Protein AF-A0A7S0QC98-F1 (afdb_monomer_lite)

pLDDT: mean 75.32, std 23.88, range [27.27, 98.19]

Secondary structure (DSSP, 8-state):
----------------------------PPS-----PPTTHHHHHHH-TTS-HHHIIIIITTTS------S-TTTTTTT--HHHHHHHHHTT--EETTTB--EEEETTEEEE----EE--

Foldseek 3Di:
DDDDDDDDDDDDDPDDPPDDDPDDPDDDDPQADPPPDDPPVVVCLVVDDPDDPVCCVVDPVVHHDDDDDDVDPCSCVRHDDPVNVVVCLVVQVDFEPPRDWDWDDDPNDIDTPPDGGGND

Structure (mmCIF, N/CA/C/O backbone):
data_AF-A0A7S0QC98-F1
#
_entry.id   AF-A0A7S0QC98-F1
#
loop_
_atom_site.group_PDB
_atom_site.id
_atom_site.type_symbol
_atom_site.label_atom_id
_atom_site.label_alt_id
_atom_site.label_comp_id
_atom_site.label_asym_id
_atom_site.label_entity_id
_atom_site.label_seq_id
_atom_site.pdbx_PDB_ins_code
_atom_site.Cartn_x
_atom_site.Cartn_y
_atom_site.Cartn_z
_atom_site.occupancy
_atom_site.B_iso_or_equiv
_atom_site.auth_seq_id
_atom_site.auth_comp_id
_atom_site.auth_asym_id
_atom_site.auth_atom_id
_atom_site.pdbx_PDB_model_num
ATOM 1 N N . ALA A 1 1 ? -24.331 -43.531 -49.151 1.00 37.50 1 ALA A N 1
ATOM 2 C CA . ALA A 1 1 ? -22.911 -43.931 -49.077 1.00 37.50 1 ALA A CA 1
ATOM 3 C C . ALA A 1 1 ? -22.080 -43.016 -49.968 1.00 37.50 1 ALA A C 1
ATOM 5 O O . ALA A 1 1 ? -22.491 -42.819 -51.102 1.00 37.50 1 ALA A O 1
ATOM 6 N N . LYS A 1 2 ? -20.920 -42.566 -49.455 1.00 31.06 2 LYS A N 1
ATOM 7 C CA . LYS A 1 2 ? -19.810 -41.867 -50.147 1.00 31.06 2 LYS A CA 1
ATOM 8 C C . LYS A 1 2 ? -20.113 -40.421 -50.591 1.00 31.06 2 LYS A C 1
ATOM 10 O O . LYS A 1 2 ? -21.171 -40.163 -51.131 1.00 31.06 2 LYS A O 1
ATOM 15 N N . SER A 1 3 ? -19.245 -39.426 -50.455 1.00 34.53 3 SER A N 1
ATOM 16 C CA . SER A 1 3 ? -17.986 -39.251 -49.724 1.00 34.53 3 SER A CA 1
ATOM 17 C C . SER A 1 3 ? -17.533 -37.805 -49.956 1.00 34.53 3 SER A C 1
ATOM 19 O O . SER A 1 3 ? -17.680 -37.269 -51.048 1.00 34.53 3 SER A O 1
ATOM 21 N N . ASN A 1 4 ? -16.950 -37.239 -48.910 1.00 36.97 4 ASN A N 1
ATOM 22 C CA . ASN A 1 4 ? -16.128 -36.035 -48.824 1.00 36.97 4 ASN A CA 1
ATOM 23 C C . ASN A 1 4 ? -15.224 -35.739 -50.046 1.00 36.97 4 ASN A C 1
ATOM 25 O O . ASN A 1 4 ? -14.548 -36.647 -50.528 1.00 36.97 4 ASN A O 1
ATOM 29 N N . ALA A 1 5 ? -15.068 -34.459 -50.408 1.00 36.88 5 ALA A N 1
ATOM 30 C CA . ALA A 1 5 ? -13.830 -33.921 -50.985 1.00 36.88 5 ALA A CA 1
ATOM 31 C C . ALA A 1 5 ? -13.715 -32.40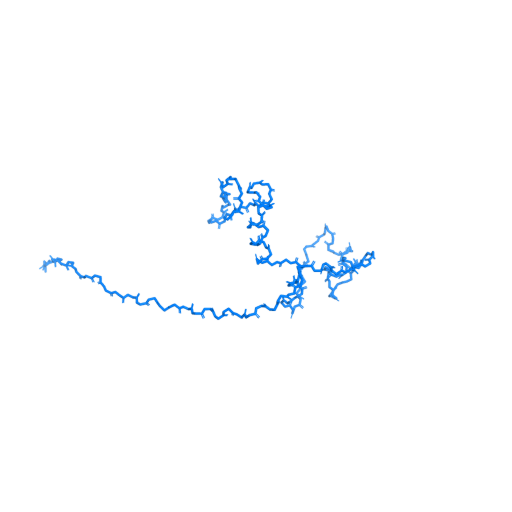6 -50.728 1.00 36.88 5 ALA A C 1
ATOM 33 O O . ALA A 1 5 ? -14.655 -31.641 -50.910 1.00 36.88 5 ALA A O 1
ATOM 34 N N . ARG A 1 6 ? -12.534 -32.018 -50.248 1.00 39.78 6 ARG A N 1
ATOM 35 C CA . ARG A 1 6 ? -12.135 -30.722 -49.686 1.00 39.78 6 ARG A CA 1
ATOM 36 C C . ARG A 1 6 ? -11.769 -29.713 -50.780 1.00 39.78 6 ARG A C 1
ATOM 38 O O . ARG A 1 6 ? -11.163 -30.111 -51.772 1.00 39.78 6 ARG A O 1
ATOM 45 N N . LYS A 1 7 ? -11.927 -28.410 -50.513 1.00 34.31 7 LYS A N 1
ATOM 46 C CA . LYS A 1 7 ? -10.959 -27.406 -50.990 1.00 34.31 7 LYS A CA 1
ATOM 47 C C . LYS A 1 7 ? -10.937 -26.159 -50.104 1.00 34.31 7 LYS A C 1
ATOM 49 O O . LYS A 1 7 ? -11.978 -25.606 -49.773 1.00 34.31 7 LYS A O 1
ATOM 54 N N . ALA A 1 8 ? -9.725 -25.795 -49.697 1.00 38.84 8 ALA A N 1
ATOM 55 C CA . ALA A 1 8 ? -9.370 -24.631 -48.901 1.00 38.84 8 ALA A CA 1
ATOM 56 C C . ALA A 1 8 ? -9.297 -23.360 -49.761 1.00 38.84 8 ALA A C 1
ATOM 58 O O . ALA A 1 8 ? -8.894 -23.447 -50.920 1.00 38.84 8 ALA A O 1
ATOM 59 N N . ALA A 1 9 ? -9.662 -22.227 -49.159 1.00 33.03 9 ALA A N 1
ATOM 60 C CA . ALA A 1 9 ? -9.430 -20.821 -49.528 1.00 33.03 9 ALA A CA 1
ATOM 61 C C . ALA A 1 9 ? -10.460 -20.025 -48.695 1.00 33.03 9 ALA A C 1
ATOM 63 O O . ALA A 1 9 ? -11.575 -20.496 -48.519 1.00 33.03 9 ALA A O 1
ATOM 64 N N . ASP A 1 10 ? -10.240 -18.865 -48.108 1.00 32.03 10 ASP A N 1
ATOM 65 C CA . ASP A 1 10 ? -9.156 -17.902 -48.109 1.00 32.03 10 ASP A CA 1
ATOM 66 C C . ASP A 1 10 ? -9.468 -16.945 -46.941 1.00 32.03 10 ASP A C 1
ATOM 68 O O . ASP A 1 10 ? -10.619 -16.806 -46.512 1.00 32.03 10 ASP A O 1
ATOM 72 N N . ALA A 1 11 ? -8.432 -16.342 -46.379 1.00 38.94 11 ALA A N 1
ATOM 73 C CA . ALA A 1 11 ? -8.539 -15.415 -45.272 1.00 38.94 11 ALA A CA 1
ATOM 74 C C . ALA A 1 11 ? -9.186 -14.098 -45.725 1.00 38.94 11 ALA A C 1
ATOM 76 O O . ALA A 1 11 ? -8.699 -13.471 -46.655 1.00 38.94 11 ALA A O 1
ATOM 77 N N . SER A 1 12 ? -10.199 -13.591 -45.013 1.00 37.94 12 SER A N 1
ATOM 78 C CA . SER A 1 12 ? -10.495 -12.157 -45.090 1.00 37.94 12 SER A CA 1
ATOM 79 C C . SER A 1 12 ? -11.206 -11.618 -43.849 1.00 37.94 12 SER A C 1
ATOM 81 O O . SER A 1 12 ? -12.352 -11.940 -43.551 1.00 37.94 12 SER A O 1
ATOM 83 N N . SER A 1 13 ? -10.453 -10.778 -43.140 1.00 38.03 13 SER A N 1
ATOM 84 C CA . SER A 1 13 ? -10.890 -9.580 -42.424 1.00 38.03 13 SER A CA 1
ATOM 85 C C . SER A 1 13 ? -11.976 -9.714 -41.343 1.00 38.03 13 SER A C 1
ATOM 87 O O . SER A 1 13 ? -13.153 -9.435 -41.554 1.00 38.03 13 SER A O 1
ATOM 89 N N . ARG A 1 14 ? -11.550 -10.007 -40.105 1.00 40.97 14 ARG A N 1
ATOM 90 C CA . ARG A 1 14 ? -12.236 -9.478 -38.913 1.00 40.97 14 ARG A CA 1
ATOM 91 C C . ARG A 1 14 ? -11.569 -8.169 -38.510 1.00 40.97 14 ARG A C 1
ATOM 93 O O . ARG A 1 14 ? -10.490 -8.147 -37.921 1.00 40.97 14 ARG A O 1
ATOM 100 N N . GLU A 1 15 ? -12.243 -7.092 -38.875 1.00 34.62 15 GLU A N 1
ATOM 101 C CA . GLU A 1 15 ? -11.927 -5.709 -38.558 1.00 34.62 15 GLU A CA 1
ATOM 102 C C . GLU A 1 15 ? -11.764 -5.517 -37.039 1.00 34.62 15 GLU A C 1
ATOM 104 O O . GLU A 1 15 ? -12.688 -5.714 -36.246 1.00 34.62 15 GLU A O 1
ATOM 109 N N . LYS A 1 16 ? -10.547 -5.163 -36.616 1.00 36.09 16 LYS A N 1
ATOM 110 C CA . LYS A 1 16 ? -10.236 -4.793 -35.233 1.00 36.09 16 LYS A CA 1
ATOM 111 C C . LYS A 1 16 ? -10.842 -3.416 -34.958 1.00 36.09 16 LYS A C 1
ATOM 113 O O . LYS A 1 16 ? -10.251 -2.402 -35.327 1.00 36.09 16 LYS A O 1
ATOM 118 N N . LYS A 1 17 ? -11.984 -3.358 -34.267 1.00 35.12 17 LYS A N 1
ATOM 119 C CA . LYS A 1 17 ? -12.458 -2.110 -33.648 1.00 35.12 17 LYS A CA 1
ATOM 120 C C . LYS A 1 17 ? -11.447 -1.677 -32.585 1.00 35.12 17 LYS A C 1
ATOM 122 O O . LYS A 1 17 ? -11.382 -2.240 -31.496 1.00 35.12 17 LYS A O 1
ATOM 127 N N . LYS A 1 18 ? -10.628 -0.686 -32.934 1.00 32.66 18 LYS A N 1
ATOM 128 C CA . LYS A 1 18 ? -9.702 -0.010 -32.027 1.00 32.66 18 LYS A CA 1
ATOM 129 C C . LYS A 1 18 ? -10.536 0.783 -31.020 1.00 32.66 18 LYS A C 1
ATOM 131 O O . LYS A 1 18 ? -11.077 1.831 -31.363 1.00 32.66 18 LYS A O 1
ATOM 136 N N . ALA A 1 19 ? -10.673 0.260 -29.803 1.00 38.44 19 ALA A N 1
ATOM 137 C CA . ALA A 1 19 ? -11.186 1.029 -28.678 1.00 38.44 19 ALA A CA 1
ATOM 138 C C . ALA A 1 19 ? -10.240 2.215 -28.463 1.00 38.44 19 ALA A C 1
ATOM 140 O O . ALA A 1 19 ? -9.056 2.048 -28.164 1.00 38.44 19 ALA A O 1
ATOM 141 N N . LYS A 1 20 ? -10.745 3.416 -28.729 1.00 27.62 20 LYS A N 1
ATOM 142 C CA . LYS A 1 20 ? -10.040 4.663 -28.481 1.00 27.62 20 LYS A CA 1
ATOM 143 C C . LYS A 1 20 ? -10.257 4.967 -27.001 1.00 27.62 20 LYS A C 1
ATOM 145 O O . LYS A 1 20 ? -11.339 5.388 -26.619 1.00 27.62 20 LYS A O 1
ATOM 150 N N . CYS A 1 21 ? -9.271 4.656 -26.166 1.00 27.27 21 CYS A N 1
ATOM 151 C CA . CYS A 1 21 ? -9.250 5.167 -24.802 1.00 27.27 21 CYS A CA 1
ATOM 152 C C . CYS A 1 21 ? -8.889 6.647 -24.898 1.00 27.27 21 CYS A C 1
ATOM 154 O O . CYS A 1 21 ? -7.760 6.991 -25.256 1.00 27.27 21 CYS A O 1
ATOM 156 N N . ASP A 1 22 ? -9.865 7.514 -24.657 1.00 33.56 22 ASP A N 1
ATOM 157 C CA . ASP A 1 22 ? -9.628 8.940 -24.513 1.00 33.56 22 ASP A CA 1
ATOM 158 C C . ASP A 1 22 ? -8.739 9.157 -23.283 1.00 33.56 22 ASP A C 1
ATOM 160 O O . ASP A 1 22 ? -9.150 8.960 -22.140 1.00 33.56 22 ASP A O 1
ATOM 164 N N . VAL A 1 23 ? -7.476 9.506 -23.530 1.00 39.12 23 VAL A N 1
ATOM 165 C CA . VAL A 1 23 ? -6.525 9.888 -22.485 1.00 39.12 23 VAL A CA 1
ATOM 166 C C . VAL A 1 23 ? -6.971 11.245 -21.955 1.00 39.12 23 VAL A C 1
ATOM 168 O O . VAL A 1 23 ? -6.728 12.285 -22.573 1.00 39.12 23 VAL A O 1
ATOM 171 N N . ALA A 1 24 ? -7.669 11.231 -20.821 1.00 44.41 24 ALA A N 1
ATOM 172 C CA . ALA A 1 24 ? -7.960 12.435 -20.066 1.00 44.41 24 ALA A CA 1
ATOM 173 C C . ALA A 1 24 ? -6.635 13.131 -19.716 1.00 44.41 24 ALA A C 1
ATOM 175 O O . ALA A 1 24 ? -5.702 12.508 -19.213 1.00 44.41 24 ALA A O 1
ATOM 176 N N . LYS A 1 25 ? -6.545 14.433 -20.010 1.00 39.19 25 LYS A N 1
ATOM 177 C CA . LYS A 1 25 ? -5.409 15.277 -19.621 1.00 39.19 25 LYS A CA 1
ATOM 178 C C . LYS A 1 25 ? -5.318 15.318 -18.097 1.00 39.19 25 LYS A C 1
ATOM 180 O O . LYS A 1 25 ? -6.042 16.067 -17.443 1.00 39.19 25 LYS A O 1
ATOM 185 N N . GLU A 1 26 ? -4.408 14.524 -17.554 1.00 42.34 26 GLU A N 1
ATOM 186 C CA . GLU A 1 26 ? -4.041 14.538 -16.147 1.00 42.34 26 GLU A CA 1
ATOM 187 C C . GLU A 1 26 ? -3.331 15.869 -15.842 1.00 42.34 26 GLU A C 1
ATOM 189 O O . GLU A 1 26 ? -2.291 16.202 -16.417 1.00 42.34 26 GLU A O 1
ATOM 194 N N . LYS A 1 27 ? -3.942 16.700 -14.992 1.00 41.50 27 LYS A N 1
ATOM 195 C CA . LYS A 1 27 ? -3.290 17.910 -14.481 1.00 41.50 27 LYS A CA 1
ATOM 196 C C . LYS A 1 27 ? -2.122 17.464 -13.599 1.00 41.50 27 LYS A C 1
ATOM 198 O O . LYS A 1 27 ? -2.354 16.724 -12.650 1.00 41.50 27 LYS A O 1
ATOM 203 N N . LYS A 1 28 ? -0.898 17.931 -13.885 1.00 38.12 28 LYS A N 1
ATOM 204 C CA . LYS A 1 28 ? 0.286 17.697 -13.038 1.00 38.12 28 LYS A CA 1
ATOM 205 C C . LYS A 1 28 ? 0.004 18.168 -11.607 1.00 38.12 28 LYS A C 1
ATOM 207 O O . LYS A 1 28 ? 0.055 19.366 -11.336 1.00 38.12 28 LYS A O 1
ATOM 212 N N . LYS A 1 29 ? -0.299 17.230 -10.712 1.00 43.94 29 LYS A N 1
ATOM 213 C CA . LYS A 1 29 ? -0.136 17.405 -9.269 1.00 43.94 29 LYS A CA 1
ATOM 214 C C . LYS A 1 29 ? 1.281 16.958 -8.888 1.00 43.94 29 LYS A C 1
AT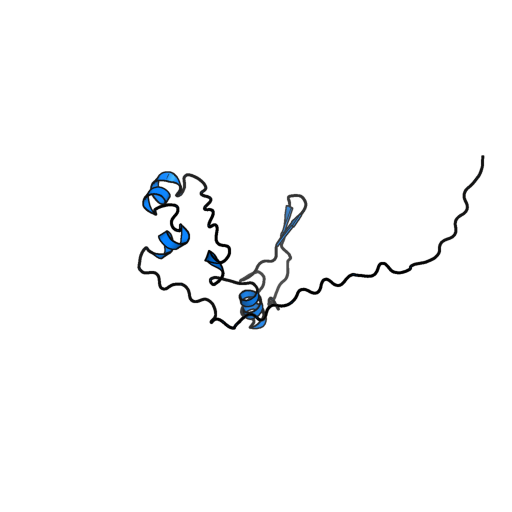OM 216 O O . LYS A 1 29 ? 1.824 16.096 -9.580 1.00 43.94 29 LYS A O 1
ATOM 221 N N . PRO A 1 30 ? 1.893 17.574 -7.865 1.00 44.78 30 PRO A N 1
ATOM 222 C CA . PRO A 1 30 ? 3.201 17.154 -7.376 1.00 44.78 30 PRO A CA 1
ATOM 223 C C . PRO A 1 30 ? 3.180 15.672 -6.979 1.00 44.78 30 PRO A C 1
ATOM 225 O O . PRO A 1 30 ? 2.149 15.152 -6.546 1.00 44.78 30 PRO A O 1
ATOM 228 N N . ASP A 1 31 ? 4.316 15.002 -7.181 1.00 52.09 31 ASP A N 1
ATOM 229 C CA . ASP A 1 31 ? 4.507 13.596 -6.833 1.00 52.09 31 ASP A CA 1
ATOM 230 C C . ASP A 1 31 ? 4.262 13.401 -5.325 1.00 52.09 31 ASP A C 1
ATOM 232 O O . ASP A 1 31 ? 4.885 14.075 -4.510 1.00 52.09 31 ASP A O 1
ATOM 236 N N . SER A 1 32 ? 3.319 12.515 -4.990 1.00 56.59 32 SER A N 1
ATOM 237 C CA . SER A 1 32 ? 2.982 11.995 -3.654 1.00 56.59 32 SER A CA 1
ATOM 238 C C . SER A 1 32 ? 3.337 12.890 -2.452 1.00 56.59 32 SER A C 1
ATOM 240 O O . SER A 1 32 ? 4.360 12.699 -1.789 1.00 56.59 32 SER A O 1
ATOM 242 N N . GLU A 1 33 ? 2.452 13.815 -2.090 1.00 64.94 33 GLU A N 1
ATOM 243 C CA . GLU A 1 33 ? 2.491 14.404 -0.751 1.00 64.94 33 GLU A CA 1
ATOM 244 C C . GLU A 1 33 ? 1.907 13.385 0.234 1.00 64.94 33 GLU A C 1
ATOM 246 O O . GLU A 1 33 ? 0.691 13.201 0.321 1.00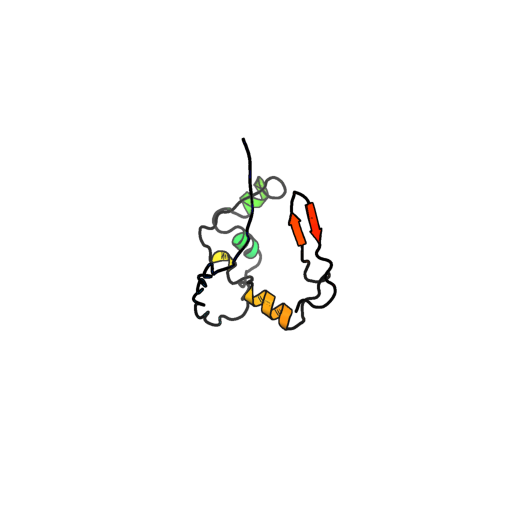 64.94 33 GLU A O 1
ATOM 251 N N . VAL A 1 34 ? 2.780 12.677 0.958 1.00 62.78 34 VAL A N 1
ATOM 252 C CA . VAL A 1 34 ? 2.363 11.943 2.159 1.00 62.78 34 VAL A CA 1
ATOM 253 C C . VAL A 1 34 ? 1.709 12.970 3.085 1.00 62.78 34 VAL A C 1
ATOM 255 O O . VAL A 1 34 ? 2.333 14.002 3.352 1.00 62.78 34 VAL A O 1
ATOM 258 N N . PRO A 1 35 ? 0.471 12.747 3.562 1.00 68.12 35 PRO A N 1
ATOM 259 C CA . PRO A 1 35 ? -0.161 13.711 4.444 1.00 68.12 35 PRO A CA 1
ATOM 260 C C . PRO A 1 35 ? 0.724 13.919 5.683 1.00 68.12 35 PRO A C 1
ATOM 262 O O . PRO A 1 35 ? 1.248 12.935 6.216 1.00 68.12 35 PRO A O 1
ATOM 265 N N . PRO A 1 36 ? 0.925 15.164 6.147 1.00 73.94 36 PRO A N 1
ATOM 266 C CA . PRO A 1 36 ? 1.746 15.437 7.318 1.00 73.94 36 PRO A CA 1
ATOM 267 C C . PRO A 1 36 ? 0.984 15.006 8.575 1.00 73.94 36 PRO A C 1
ATOM 269 O O . PRO A 1 36 ? 0.324 15.811 9.230 1.00 73.94 36 PRO A O 1
ATOM 272 N N . PHE A 1 37 ? 1.027 13.712 8.876 1.00 84.25 37 PHE A N 1
ATOM 273 C CA . PHE A 1 37 ? 0.425 13.153 10.077 1.00 84.25 37 PHE A CA 1
ATOM 274 C C . PHE A 1 37 ? 1.204 13.608 11.306 1.00 84.25 37 PHE A C 1
ATOM 276 O O . PHE A 1 37 ? 2.437 13.571 11.316 1.00 84.25 37 PHE A O 1
ATOM 283 N N . LYS A 1 38 ? 0.490 13.980 12.367 1.00 84.81 38 LYS A N 1
ATOM 284 C CA . LYS A 1 38 ? 1.082 14.024 13.707 1.00 84.81 38 LYS A CA 1
ATOM 285 C C . LYS A 1 38 ? 1.214 12.604 14.258 1.00 84.81 38 LYS A C 1
ATOM 287 O O . LYS A 1 38 ? 0.638 11.650 13.723 1.00 84.81 38 LYS A O 1
ATOM 292 N N . ASP A 1 39 ? 1.947 12.469 15.357 1.00 81.19 39 ASP A N 1
ATOM 293 C CA . ASP A 1 39 ? 2.136 11.189 16.037 1.00 81.19 39 ASP A CA 1
ATOM 294 C C . ASP A 1 39 ? 0.788 10.509 16.329 1.00 81.19 39 ASP A C 1
ATOM 296 O O . ASP A 1 39 ? -0.119 11.094 16.919 1.00 81.19 39 ASP A O 1
ATOM 300 N N . GLY A 1 40 ? 0.649 9.261 15.875 1.00 78.06 40 GLY A N 1
ATOM 301 C CA . GLY A 1 40 ? -0.563 8.456 16.051 1.00 78.06 40 GLY A CA 1
ATOM 302 C C . GLY A 1 40 ? -1.697 8.725 15.053 1.00 78.06 40 GLY A C 1
ATOM 303 O O . GLY A 1 40 ? -2.610 7.905 14.961 1.00 78.06 40 GLY A O 1
ATOM 304 N N . GLU A 1 41 ? -1.652 9.793 14.250 1.00 88.69 41 GLU A N 1
ATOM 305 C CA . GLU A 1 41 ? -2.718 10.097 13.278 1.00 88.69 41 GLU A CA 1
ATOM 306 C C . GLU A 1 41 ? -2.661 9.192 12.040 1.00 88.69 41 GLU A C 1
ATOM 308 O O . GLU A 1 41 ? -3.701 8.835 11.488 1.00 88.69 41 GLU A O 1
ATOM 313 N N . GLY A 1 42 ? -1.462 8.758 11.635 1.00 91.75 42 GLY A N 1
ATOM 314 C CA . GLY A 1 42 ? -1.276 7.920 10.446 1.00 91.75 42 GLY A CA 1
ATOM 315 C C . GLY A 1 42 ? -2.015 6.582 10.529 1.00 91.75 42 GLY A C 1
ATOM 316 O O . GLY A 1 42 ? -2.611 6.146 9.545 1.00 91.75 42 GLY A O 1
ATOM 317 N N . LEU A 1 43 ? -2.056 5.952 11.710 1.00 93.50 43 LEU A N 1
ATOM 318 C CA . LEU A 1 43 ? -2.815 4.713 11.893 1.00 93.50 43 LEU A CA 1
ATOM 319 C C . LEU A 1 43 ? -4.321 4.967 11.800 1.00 93.50 43 LEU A C 1
ATOM 321 O O . LEU A 1 43 ? -5.009 4.244 11.083 1.00 93.50 43 LEU A O 1
ATOM 325 N N . GLN A 1 44 ? -4.838 6.004 12.471 1.00 94.50 44 GLN A N 1
ATOM 326 C CA . GLN A 1 44 ? -6.259 6.347 12.354 1.00 94.50 44 GLN A CA 1
ATOM 327 C C . GLN A 1 44 ? -6.632 6.680 10.909 1.00 94.50 44 GLN A C 1
ATOM 329 O O . GLN A 1 44 ? -7.713 6.310 10.467 1.00 94.50 44 GLN A O 1
ATOM 334 N N . TRP A 1 45 ? -5.740 7.326 10.158 1.00 93.00 45 TRP A N 1
ATOM 335 C CA . TRP A 1 45 ? -5.935 7.572 8.735 1.00 93.00 45 TRP A CA 1
ATOM 336 C C . TRP A 1 45 ? -5.982 6.260 7.939 1.00 93.00 45 TRP A C 1
ATOM 338 O O . TRP A 1 45 ? -6.930 6.036 7.201 1.00 93.00 45 TRP A O 1
ATOM 348 N N . ILE A 1 46 ? -5.056 5.319 8.152 1.00 93.06 46 ILE A N 1
ATOM 349 C CA . ILE A 1 46 ? -5.105 4.003 7.483 1.00 93.06 46 ILE A CA 1
ATOM 350 C C . ILE A 1 46 ? -6.395 3.247 7.813 1.00 93.06 46 ILE A C 1
ATOM 352 O O . ILE A 1 46 ? -6.944 2.594 6.928 1.00 93.06 46 ILE A O 1
ATOM 356 N N . LEU A 1 47 ? -6.879 3.328 9.054 1.00 94.31 47 LEU A N 1
ATOM 357 C CA . LEU A 1 47 ? -8.132 2.715 9.503 1.00 94.31 47 LEU A CA 1
ATOM 358 C C . LEU A 1 47 ? -9.369 3.470 8.983 1.00 94.31 47 LEU A C 1
ATOM 360 O O . LEU A 1 47 ? -10.404 2.861 8.703 1.00 94.31 47 LEU A O 1
ATOM 364 N N . GLY A 1 48 ? -9.247 4.771 8.733 1.00 91.56 48 GLY A N 1
ATOM 365 C CA . GLY A 1 48 ? -10.326 5.692 8.386 1.00 91.56 48 GLY A CA 1
ATOM 366 C C . GLY A 1 48 ? -11.365 5.833 9.499 1.00 91.56 48 GLY A C 1
ATOM 367 O O . GLY A 1 48 ? -11.125 5.475 10.647 1.00 91.56 48 GLY A O 1
ATOM 368 N N . ASN A 1 49 ? -12.542 6.362 9.167 1.00 89.38 49 ASN A N 1
ATOM 369 C CA . ASN A 1 49 ? -13.527 6.766 10.182 1.00 89.38 49 ASN A CA 1
ATOM 370 C C . ASN A 1 49 ? -14.434 5.622 10.667 1.00 89.38 49 ASN A C 1
ATOM 372 O O . ASN A 1 49 ? -15.248 5.825 11.562 1.00 89.38 49 ASN A O 1
ATOM 376 N N . SER A 1 50 ? -14.336 4.437 10.060 1.00 90.88 50 SER A N 1
ATOM 377 C CA . SER A 1 50 ? -15.231 3.306 10.338 1.00 90.88 50 SER A CA 1
ATOM 378 C C . SER A 1 50 ? -14.859 2.518 11.594 1.00 90.88 50 SER A C 1
ATOM 380 O O . SER A 1 50 ? -15.681 1.751 12.083 1.00 90.88 50 SER A O 1
ATOM 382 N N . ILE A 1 51 ? -13.631 2.669 12.094 1.00 95.06 51 ILE A N 1
ATOM 383 C CA . ILE A 1 51 ? -13.128 1.949 13.264 1.00 95.06 51 ILE A CA 1
ATOM 384 C C . ILE A 1 51 ? -12.148 2.833 14.033 1.00 95.06 51 ILE A C 1
ATOM 386 O O . ILE A 1 51 ? -11.347 3.560 13.438 1.00 95.06 51 ILE A O 1
ATOM 390 N N . THR A 1 52 ? -12.201 2.784 15.360 1.00 95.62 52 THR A N 1
ATOM 391 C CA . THR A 1 52 ? -11.219 3.480 16.194 1.00 95.62 52 THR A CA 1
ATOM 392 C C . THR A 1 52 ? -9.947 2.643 16.332 1.00 95.62 52 THR A C 1
ATOM 394 O O . THR A 1 52 ? -9.985 1.414 16.246 1.00 95.62 52 THR A O 1
ATOM 397 N N . GLN A 1 53 ? -8.806 3.282 16.605 1.00 95.88 53 GLN A N 1
ATOM 398 C CA . GLN A 1 53 ? -7.580 2.541 16.945 1.00 95.88 53 GLN A CA 1
ATOM 399 C C . GLN A 1 53 ? -7.791 1.570 18.116 1.00 95.88 53 GLN A C 1
ATOM 401 O O . GLN A 1 53 ? -7.256 0.465 18.104 1.00 95.88 53 GLN A O 1
ATOM 406 N N . LYS A 1 54 ? -8.597 1.961 19.111 1.00 96.94 54 LYS A N 1
ATOM 407 C CA . LYS A 1 54 ? -8.895 1.127 20.278 1.00 96.94 54 LYS A CA 1
ATOM 408 C C . LYS A 1 54 ? -9.584 -0.174 19.867 1.00 96.94 54 LYS A C 1
ATOM 410 O O . LYS A 1 54 ? -9.101 -1.242 20.229 1.00 96.94 54 LYS A O 1
ATOM 415 N N . ASP A 1 55 ? -10.664 -0.079 19.098 1.00 97.12 55 ASP A N 1
ATOM 416 C CA . ASP A 1 55 ? -11.437 -1.254 18.675 1.00 97.12 55 ASP A CA 1
ATOM 417 C C . ASP A 1 55 ? -10.599 -2.145 17.748 1.00 97.12 55 ASP A C 1
ATOM 419 O O . ASP A 1 55 ? -10.609 -3.368 17.864 1.00 97.12 55 ASP A O 1
ATOM 423 N N . PHE A 1 56 ? -9.770 -1.536 16.890 1.00 97.50 56 PHE A N 1
ATOM 424 C CA . PHE A 1 56 ? -8.814 -2.267 16.062 1.00 97.50 56 PHE A CA 1
ATOM 425 C C . PHE A 1 56 ? -7.849 -3.120 16.897 1.00 97.50 56 PHE A C 1
ATOM 427 O O . PHE A 1 56 ? -7.729 -4.320 16.650 1.00 97.50 56 PHE A O 1
ATOM 434 N N . PHE A 1 57 ? -7.180 -2.535 17.896 1.00 97.69 57 PHE A N 1
ATOM 435 C CA . PHE A 1 57 ? -6.239 -3.278 18.743 1.00 97.69 57 PHE A CA 1
ATOM 436 C C . PHE A 1 57 ? -6.927 -4.295 19.656 1.00 97.69 57 PHE A C 1
ATOM 438 O O . PHE A 1 57 ? -6.342 -5.327 19.990 1.00 97.69 57 PHE A O 1
ATOM 445 N N . GLN A 1 58 ? -8.163 -4.021 20.066 1.00 98.12 58 GLN A N 1
ATOM 446 C CA . GLN A 1 58 ? -8.907 -4.911 20.940 1.00 98.12 58 GLN A CA 1
ATOM 447 C C . GLN A 1 58 ? -9.426 -6.143 20.194 1.00 98.12 58 GLN A C 1
ATOM 449 O O . GLN A 1 58 ? -9.281 -7.253 20.707 1.00 98.12 58 GLN A O 1
ATOM 454 N N . ASP A 1 59 ? -9.978 -5.972 18.995 1.00 97.75 59 ASP A N 1
ATOM 455 C CA . ASP A 1 59 ? -10.804 -7.010 18.371 1.00 97.75 59 ASP A CA 1
ATOM 456 C C . ASP A 1 59 ? -10.183 -7.598 17.091 1.00 97.75 59 ASP A C 1
ATOM 458 O O . ASP A 1 59 ? -10.495 -8.733 16.729 1.00 97.75 59 ASP A O 1
ATOM 462 N N . HIS A 1 60 ? -9.261 -6.884 16.431 1.00 97.88 60 HIS A N 1
ATOM 463 C CA . HIS A 1 60 ? -8.728 -7.284 15.120 1.00 97.88 60 HIS A CA 1
ATOM 464 C C . HIS A 1 60 ? -7.223 -7.537 15.100 1.00 97.88 60 HIS A C 1
ATOM 466 O O . HIS A 1 60 ? -6.788 -8.522 14.499 1.00 97.88 60 HIS A O 1
ATOM 472 N N . TRP A 1 61 ? -6.426 -6.686 15.752 1.00 97.88 61 TRP A N 1
ATOM 473 C CA . TRP A 1 61 ? -4.970 -6.820 15.764 1.00 97.88 61 TRP A CA 1
ATOM 474 C C . TRP A 1 61 ? -4.560 -8.214 16.244 1.00 97.88 61 TRP A C 1
ATOM 476 O O . TRP A 1 61 ? -4.888 -8.611 17.359 1.00 97.88 61 TRP A O 1
ATOM 486 N N . GLU A 1 62 ? -3.886 -8.962 15.366 1.00 98.12 62 GLU A N 1
ATOM 487 C CA . GLU A 1 62 ? -3.430 -10.345 15.593 1.00 98.12 62 GLU A CA 1
ATOM 488 C C . GLU A 1 62 ? -4.531 -11.350 15.993 1.00 98.12 62 GLU A C 1
ATOM 490 O O . GLU A 1 62 ? -4.235 -12.445 16.466 1.00 98.12 62 GLU A O 1
ATOM 495 N N . LYS A 1 63 ? -5.808 -11.013 15.774 1.00 98.19 63 LYS A N 1
ATOM 496 C CA . LYS A 1 63 ? -6.961 -11.843 16.165 1.00 98.19 63 LYS A CA 1
ATOM 497 C C . LYS A 1 63 ? -7.839 -12.220 14.988 1.00 98.19 63 LYS A C 1
ATOM 499 O O . LYS A 1 63 ? -8.221 -13.380 14.854 1.00 98.19 63 LYS A O 1
ATOM 504 N N . ALA A 1 64 ? -8.166 -11.247 14.142 1.00 96.94 64 ALA A N 1
ATOM 505 C CA . ALA A 1 64 ? -9.108 -11.446 13.053 1.00 96.94 64 ALA A CA 1
ATOM 506 C C . ALA A 1 64 ? -8.814 -10.511 11.870 1.00 96.94 64 ALA A C 1
ATOM 508 O O . ALA A 1 64 ? -8.465 -9.347 12.078 1.00 96.94 64 ALA A O 1
ATOM 509 N N . PRO A 1 65 ? -9.013 -10.972 10.620 1.00 97.38 65 PRO A N 1
ATOM 510 C CA . PRO A 1 65 ? -9.002 -10.092 9.457 1.00 97.38 65 PRO A CA 1
ATOM 511 C C . PRO A 1 65 ? -10.020 -8.950 9.600 1.00 97.38 65 PRO A C 1
ATOM 513 O O . PRO A 1 65 ? -11.111 -9.142 10.138 1.00 97.38 65 PRO A O 1
ATOM 516 N N . LEU A 1 66 ? -9.682 -7.777 9.063 1.00 96.19 66 LEU A N 1
ATOM 517 C CA . LEU A 1 66 ? -10.559 -6.608 9.014 1.00 96.19 66 LEU A CA 1
ATOM 518 C C . LEU A 1 66 ? -10.616 -6.067 7.584 1.00 96.19 66 LEU A C 1
ATOM 520 O O . LEU A 1 66 ? -9.597 -5.677 7.018 1.00 96.19 66 LEU A O 1
ATOM 524 N N . HIS A 1 67 ? -11.816 -6.026 7.011 1.00 95.88 67 HIS A N 1
ATOM 525 C CA . HIS A 1 67 ? -12.075 -5.375 5.730 1.00 95.88 67 HIS A CA 1
ATOM 526 C C . HIS A 1 67 ? -12.778 -4.037 5.971 1.00 95.88 67 HIS A C 1
ATOM 528 O O . HIS A 1 67 ? -13.808 -3.996 6.641 1.00 95.88 67 HIS A O 1
ATOM 534 N N . ILE A 1 68 ? -12.237 -2.952 5.409 1.00 94.75 68 ILE A N 1
ATOM 535 C CA . ILE A 1 68 ? -12.797 -1.604 5.546 1.00 94.75 68 ILE A CA 1
ATOM 536 C C . ILE A 1 68 ? -13.191 -1.079 4.167 1.00 94.75 68 ILE A C 1
ATOM 538 O O . ILE A 1 68 ? -12.337 -0.734 3.352 1.00 94.75 68 ILE A O 1
ATOM 542 N N . SER A 1 69 ? -14.497 -1.006 3.910 1.00 93.56 69 SER A N 1
ATOM 543 C CA . SER A 1 69 ? -15.031 -0.411 2.682 1.00 93.56 69 SER A CA 1
ATOM 544 C C . SER A 1 69 ? -14.989 1.115 2.776 1.00 93.56 69 SER A C 1
ATOM 546 O O . SER A 1 69 ? -15.551 1.692 3.705 1.00 93.56 69 SER A O 1
ATOM 548 N N . ARG A 1 70 ? -14.312 1.775 1.828 1.00 92.06 70 ARG A N 1
ATOM 549 C CA . ARG A 1 70 ? -14.107 3.236 1.842 1.00 92.06 70 ARG A CA 1
ATOM 550 C C . ARG A 1 70 ? -15.250 4.026 1.210 1.00 92.06 70 ARG A C 1
ATOM 552 O O . ARG A 1 70 ? -15.487 5.154 1.618 1.00 92.06 70 ARG A O 1
ATOM 559 N N . GLY A 1 71 ? -15.920 3.464 0.202 1.00 91.31 71 GLY A N 1
ATOM 560 C CA . GLY A 1 71 ? -16.907 4.192 -0.610 1.00 91.31 71 GLY A CA 1
ATOM 561 C C . GLY A 1 71 ? -16.330 5.355 -1.436 1.00 91.31 71 GLY A C 1
ATOM 562 O O . GLY A 1 71 ? -17.091 6.063 -2.084 1.00 91.31 71 GLY A O 1
ATOM 563 N N . ASP A 1 72 ? -15.007 5.539 -1.422 1.00 91.06 72 ASP A N 1
ATOM 564 C CA . ASP A 1 72 ? -14.267 6.580 -2.133 1.00 91.06 72 ASP A CA 1
ATOM 565 C C . ASP A 1 72 ? -13.071 5.946 -2.858 1.00 91.06 72 ASP A C 1
ATOM 567 O O . ASP A 1 72 ? -12.123 5.468 -2.228 1.00 91.06 72 ASP A O 1
ATOM 571 N N . GLU A 1 73 ? -13.125 5.932 -4.191 1.00 91.25 73 GLU A N 1
ATOM 572 C CA . GLU A 1 73 ? -12.060 5.409 -5.058 1.00 91.25 73 GLU A CA 1
ATOM 573 C C . GLU A 1 73 ? -10.778 6.257 -4.983 1.00 91.25 73 GLU A C 1
ATOM 575 O O . GLU A 1 73 ? -9.681 5.759 -5.237 1.00 91.25 73 GLU A O 1
ATOM 580 N N . GLY A 1 74 ? -10.897 7.535 -4.609 1.00 91.00 74 GLY A N 1
ATOM 581 C CA . GLY A 1 74 ? -9.794 8.487 -4.536 1.00 91.00 74 GLY A CA 1
ATOM 582 C C . GLY A 1 74 ? -8.986 8.429 -3.241 1.00 91.00 74 GLY A C 1
ATOM 583 O O . GLY A 1 74 ? -7.935 9.069 -3.172 1.00 91.00 74 GLY A O 1
ATOM 584 N N . TYR A 1 75 ? -9.422 7.654 -2.241 1.00 91.75 75 TYR A N 1
ATOM 585 C CA . TYR A 1 75 ? -8.870 7.692 -0.881 1.00 91.75 75 TYR A CA 1
ATOM 586 C C . TYR A 1 75 ? -7.340 7.515 -0.826 1.00 91.75 75 TYR A C 1
ATOM 588 O O . TYR A 1 75 ? -6.646 8.235 -0.108 1.00 91.75 75 TYR A O 1
ATOM 596 N N . TYR A 1 76 ? -6.796 6.598 -1.634 1.00 91.69 76 TYR A N 1
ATOM 597 C CA . TYR A 1 76 ? -5.352 6.338 -1.739 1.00 91.69 76 TYR A CA 1
ATOM 598 C C . TYR A 1 76 ? -4.714 6.898 -3.021 1.00 91.69 76 TYR A C 1
ATOM 600 O O . TYR A 1 76 ? -3.527 6.675 -3.259 1.00 91.69 76 TYR A O 1
ATOM 608 N N . GLY A 1 77 ? -5.467 7.626 -3.852 1.00 88.25 77 GLY A N 1
ATOM 609 C CA . GLY A 1 77 ? -5.064 7.985 -5.217 1.00 88.25 77 GLY A CA 1
ATOM 610 C C . GLY A 1 77 ? -3.785 8.825 -5.317 1.00 88.25 77 GLY A C 1
ATOM 611 O O . GLY A 1 77 ? -3.109 8.786 -6.340 1.00 88.25 77 GLY A O 1
ATOM 612 N N . ASN A 1 78 ? -3.416 9.539 -4.249 1.00 84.38 78 ASN A N 1
ATOM 613 C CA . ASN A 1 78 ? -2.198 10.354 -4.206 1.00 84.38 78 ASN A CA 1
ATOM 614 C C . ASN A 1 78 ? -0.995 9.639 -3.556 1.00 84.38 78 ASN A C 1
ATOM 616 O O . ASN A 1 78 ? 0.087 10.217 -3.522 1.00 84.38 78 ASN A O 1
ATOM 620 N N . LEU A 1 79 ? -1.154 8.417 -3.026 1.00 90.31 79 LEU A N 1
ATOM 621 C CA . LEU A 1 79 ? -0.052 7.696 -2.370 1.00 90.31 79 LEU A CA 1
ATOM 622 C C . LEU A 1 79 ? 0.898 7.045 -3.375 1.00 90.31 79 LEU A C 1
ATOM 624 O O . LEU A 1 79 ? 2.114 7.127 -3.229 1.00 90.31 79 LEU A O 1
ATOM 628 N N . PHE A 1 80 ? 0.343 6.351 -4.365 1.00 90.81 80 PHE A N 1
ATOM 629 C CA . PHE A 1 80 ? 1.113 5.621 -5.361 1.00 90.81 80 PHE A CA 1
ATOM 630 C C . PHE A 1 80 ? 0.281 5.441 -6.625 1.00 90.81 80 PHE A C 1
ATOM 632 O O . PHE A 1 80 ? -0.921 5.189 -6.558 1.00 90.81 80 PHE A O 1
ATOM 639 N N . SER A 1 81 ? 0.920 5.541 -7.786 1.00 90.94 81 SER A N 1
ATOM 640 C CA . SER A 1 81 ? 0.252 5.362 -9.070 1.00 90.94 81 SER A CA 1
ATOM 641 C C . SER A 1 81 ? 1.121 4.563 -10.029 1.00 90.94 81 SER A C 1
ATOM 643 O O . SER A 1 81 ? 2.341 4.462 -9.882 1.00 90.94 81 SER A O 1
ATOM 645 N N . ARG A 1 82 ? 0.482 4.005 -11.058 1.00 92.44 82 ARG A N 1
ATOM 646 C CA . ARG A 1 82 ? 1.191 3.343 -12.153 1.00 92.44 82 ARG A CA 1
ATOM 647 C C . ARG A 1 82 ? 2.163 4.301 -12.846 1.00 92.44 82 ARG A C 1
ATOM 649 O O . ARG A 1 82 ? 3.300 3.918 -13.089 1.00 92.44 82 ARG A O 1
ATOM 656 N N . SER A 1 83 ? 1.731 5.532 -13.116 1.00 91.81 83 SER A N 1
ATOM 657 C CA . SER A 1 83 ? 2.560 6.560 -13.753 1.00 91.81 83 SER A CA 1
ATOM 658 C C . SER A 1 83 ? 3.802 6.887 -12.913 1.00 91.81 83 SER A C 1
ATOM 660 O O . SER A 1 83 ? 4.882 7.088 -13.464 1.00 91.81 83 SER A O 1
ATOM 662 N N . LEU A 1 84 ? 3.673 6.879 -11.578 1.00 91.31 84 LEU A N 1
ATOM 663 C CA . LEU A 1 84 ? 4.805 7.031 -10.662 1.00 91.31 84 LEU A CA 1
ATOM 664 C C . LEU A 1 84 ? 5.778 5.850 -10.790 1.00 91.31 84 LEU A C 1
ATOM 666 O O . LEU A 1 84 ? 6.971 6.064 -10.973 1.00 91.31 84 LEU A O 1
ATOM 670 N N . LEU A 1 85 ? 5.281 4.608 -10.772 1.00 91.69 85 LEU A N 1
ATOM 671 C CA . LEU A 1 85 ? 6.122 3.419 -10.953 1.00 91.69 85 LEU A CA 1
ATOM 672 C C . LEU A 1 85 ? 6.862 3.424 -12.302 1.00 91.69 85 LEU A C 1
ATOM 674 O O . LEU A 1 85 ? 8.057 3.142 -12.339 1.00 91.69 85 LEU A O 1
ATOM 678 N N . GLU A 1 86 ? 6.168 3.759 -13.395 1.00 90.88 86 GLU A N 1
ATOM 679 C CA . GLU A 1 86 ? 6.749 3.848 -14.743 1.00 90.88 86 GLU A CA 1
ATOM 680 C C . GLU A 1 86 ? 7.865 4.896 -14.807 1.00 90.88 86 GLU A C 1
ATOM 682 O O . GLU A 1 86 ? 8.919 4.639 -15.387 1.00 90.88 86 GLU A O 1
ATOM 687 N N . ARG A 1 87 ? 7.680 6.044 -14.147 1.00 91.69 87 ARG A N 1
ATOM 688 C CA . ARG A 1 87 ? 8.720 7.068 -14.033 1.00 91.69 87 ARG A CA 1
ATOM 689 C C . ARG A 1 87 ? 9.942 6.566 -13.262 1.00 91.69 87 ARG A C 1
ATOM 691 O O . ARG A 1 87 ? 11.052 6.683 -13.763 1.00 91.69 87 ARG A O 1
ATOM 698 N N . TYR A 1 88 ? 9.756 5.958 -12.089 1.00 90.19 88 TYR A N 1
ATOM 699 C CA . TYR A 1 88 ? 10.875 5.424 -11.295 1.00 90.19 88 TYR A CA 1
ATOM 700 C C . TYR A 1 88 ? 11.634 4.300 -12.016 1.00 90.19 88 TYR A C 1
ATOM 702 O O . TYR A 1 88 ? 12.850 4.166 -11.858 1.00 90.19 88 TYR A O 1
ATOM 710 N N . ALA A 1 89 ? 10.925 3.492 -12.805 1.00 88.62 89 ALA A N 1
ATOM 711 C CA . ALA A 1 89 ? 11.522 2.488 -13.677 1.00 88.62 89 ALA A CA 1
ATOM 712 C C . ALA A 1 89 ? 12.375 3.148 -14.778 1.00 88.62 89 ALA A C 1
ATOM 714 O O . ALA A 1 89 ? 13.559 2.833 -14.907 1.00 88.62 89 ALA A O 1
ATOM 715 N N . ALA A 1 90 ? 11.815 4.130 -15.495 1.00 88.25 90 ALA A N 1
ATOM 716 C CA . ALA A 1 90 ? 12.506 4.871 -16.553 1.00 88.25 90 ALA A CA 1
ATOM 717 C C . ALA A 1 90 ? 13.743 5.640 -16.049 1.00 88.25 90 ALA A C 1
ATOM 719 O O . ALA A 1 90 ? 14.775 5.651 -16.720 1.00 88.25 90 ALA A O 1
ATOM 720 N N . ASP A 1 91 ? 13.672 6.206 -14.841 1.00 90.88 91 ASP A N 1
ATOM 721 C CA . ASP A 1 91 ? 14.783 6.902 -14.177 1.00 90.88 91 ASP A CA 1
ATOM 722 C C . ASP A 1 91 ? 15.890 5.928 -13.702 1.00 90.88 91 ASP A C 1
ATOM 724 O O . ASP A 1 91 ? 16.955 6.337 -13.237 1.00 90.88 91 ASP A O 1
ATOM 728 N N . GLY A 1 92 ? 15.679 4.613 -13.848 1.00 84.38 92 GLY A N 1
ATOM 729 C CA . GLY A 1 92 ? 16.672 3.580 -13.555 1.00 84.38 92 GLY A CA 1
ATOM 730 C C . GLY A 1 92 ? 16.830 3.260 -12.069 1.00 84.38 92 GLY A C 1
ATOM 731 O O . GLY A 1 92 ? 17.815 2.622 -11.691 1.00 84.38 92 GLY A O 1
ATOM 732 N N . HIS A 1 93 ? 15.873 3.668 -11.229 1.00 84.69 93 HIS A N 1
ATOM 733 C CA . HIS A 1 93 ? 15.879 3.412 -9.785 1.00 84.69 93 HIS A CA 1
ATOM 734 C C . HIS A 1 93 ? 15.440 1.989 -9.409 1.00 84.69 93 HIS A C 1
ATOM 736 O O . HIS A 1 93 ? 15.548 1.605 -8.245 1.00 84.69 93 HIS A O 1
ATOM 742 N N . ILE A 1 94 ? 14.937 1.205 -10.367 1.00 88.56 94 ILE A N 1
ATOM 743 C CA . ILE A 1 94 ? 14.324 -0.100 -10.111 1.00 88.56 94 ILE A CA 1
ATOM 744 C C . ILE A 1 94 ? 15.112 -1.217 -10.800 1.00 88.56 94 ILE A C 1
ATOM 746 O O . ILE A 1 94 ? 15.265 -1.248 -12.023 1.00 88.56 94 ILE A O 1
ATOM 750 N N . VAL A 1 95 ? 15.570 -2.184 -10.004 1.00 87.12 95 VAL A N 1
ATOM 751 C CA . VAL A 1 95 ? 16.233 -3.407 -10.472 1.00 87.12 95 VAL A CA 1
ATOM 752 C C . VAL A 1 95 ? 15.351 -4.619 -10.174 1.00 87.12 95 VAL A C 1
ATOM 754 O O . VAL A 1 95 ? 14.889 -4.805 -9.040 1.00 87.12 95 VAL A O 1
ATOM 757 N N . PHE A 1 96 ? 15.125 -5.467 -11.184 1.00 85.75 96 PHE A N 1
ATOM 758 C CA . PHE A 1 96 ? 14.400 -6.721 -10.998 1.00 85.75 96 PHE A CA 1
ATOM 759 C C . PHE A 1 96 ? 15.128 -7.634 -10.008 1.00 85.75 96 PHE A C 1
ATOM 761 O O . PHE A 1 96 ? 16.354 -7.727 -9.997 1.00 85.75 96 PHE A O 1
ATOM 768 N N . GLY A 1 97 ? 14.362 -8.299 -9.147 1.00 80.50 97 GLY A N 1
ATOM 769 C CA . GLY A 1 97 ? 14.887 -9.164 -8.091 1.00 80.50 97 GLY A CA 1
ATOM 770 C C . GLY A 1 97 ? 15.360 -8.419 -6.839 1.00 80.50 97 GLY A C 1
ATOM 771 O O . GLY A 1 97 ? 15.437 -9.049 -5.787 1.00 80.50 97 GLY A O 1
ATOM 772 N N . SER A 1 98 ? 15.597 -7.103 -6.917 1.00 87.69 98 SER A N 1
ATOM 773 C CA . SER A 1 98 ? 15.946 -6.259 -5.765 1.00 87.69 98 SER A CA 1
ATOM 774 C C . SER A 1 98 ? 14.766 -5.397 -5.315 1.00 87.69 98 SER A C 1
ATOM 776 O O . SER A 1 98 ? 14.264 -5.578 -4.209 1.00 87.69 98 SER A O 1
ATOM 778 N N . ASN A 1 99 ? 14.275 -4.508 -6.184 1.00 89.81 99 ASN A N 1
ATOM 779 C CA . ASN A 1 99 ? 13.197 -3.567 -5.857 1.00 89.81 99 ASN A CA 1
ATOM 780 C C . ASN A 1 99 ? 11.837 -4.033 -6.389 1.00 89.81 99 ASN A C 1
ATOM 782 O O . ASN A 1 99 ? 10.801 -3.699 -5.823 1.00 89.81 99 ASN A O 1
ATOM 786 N N . LEU A 1 100 ? 11.844 -4.798 -7.485 1.00 90.31 100 LEU A N 1
ATOM 787 C 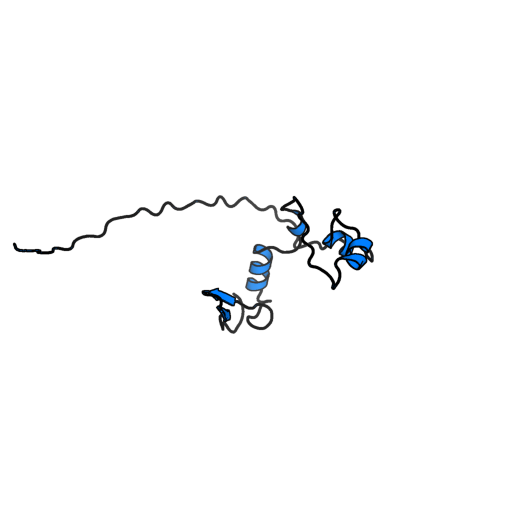CA . LEU A 1 100 ? 10.639 -5.241 -8.180 1.00 90.31 100 LEU A CA 1
ATOM 788 C C . LEU A 1 100 ? 10.729 -6.728 -8.524 1.00 90.31 100 LEU A C 1
ATOM 790 O O . LEU A 1 100 ? 11.748 -7.202 -9.026 1.00 90.31 100 LEU A O 1
ATOM 794 N N . LYS A 1 101 ? 9.643 -7.470 -8.298 1.00 89.12 101 LYS A N 1
ATOM 795 C CA . LYS A 1 101 ? 9.491 -8.856 -8.756 1.00 89.12 101 LYS A CA 1
ATOM 796 C C . LYS A 1 101 ? 8.277 -8.959 -9.665 1.00 89.12 101 LYS A C 1
ATOM 798 O O . LYS A 1 101 ? 7.189 -8.532 -9.291 1.00 89.12 101 LYS A O 1
ATOM 803 N N . ALA A 1 102 ? 8.466 -9.563 -10.832 1.00 89.38 102 ALA A N 1
ATOM 804 C CA . ALA A 1 102 ? 7.377 -9.938 -11.719 1.00 89.38 102 ALA A CA 1
ATOM 805 C C . ALA A 1 102 ? 6.997 -11.396 -11.437 1.00 89.38 102 ALA A C 1
ATOM 807 O O . ALA A 1 102 ? 7.844 -12.285 -11.502 1.00 89.38 102 ALA A O 1
ATOM 808 N N . CYS A 1 103 ? 5.736 -11.635 -11.088 1.00 92.31 103 CYS A N 1
ATOM 809 C CA . CYS A 1 103 ? 5.218 -12.966 -10.785 1.00 92.31 103 CYS A CA 1
ATOM 810 C C . CYS A 1 103 ? 3.887 -13.170 -11.508 1.00 92.31 103 CYS A C 1
ATOM 812 O O . CYS A 1 103 ? 3.128 -12.219 -11.695 1.00 92.31 103 CYS A O 1
ATOM 814 N N . ARG A 1 104 ? 3.582 -14.419 -11.855 1.00 93.75 104 ARG A N 1
ATOM 815 C CA . ARG A 1 104 ? 2.290 -14.834 -12.401 1.00 93.75 104 ARG A CA 1
ATOM 816 C C . ARG A 1 104 ? 1.696 -15.956 -11.557 1.00 93.75 104 ARG A C 1
ATOM 818 O O . ARG A 1 104 ? 2.437 -16.728 -10.950 1.00 93.75 104 ARG A O 1
ATOM 825 N N . TYR A 1 105 ? 0.370 -16.031 -11.522 1.00 95.31 105 TYR A N 1
ATOM 826 C CA . TYR A 1 105 ? -0.366 -17.139 -10.933 1.00 95.31 105 TYR A CA 1
ATOM 827 C C . TYR A 1 105 ? -1.307 -17.742 -11.980 1.00 95.31 105 TYR A C 1
ATOM 829 O O . TYR A 1 105 ? -2.231 -17.070 -12.432 1.00 95.31 105 TYR A O 1
ATOM 837 N N 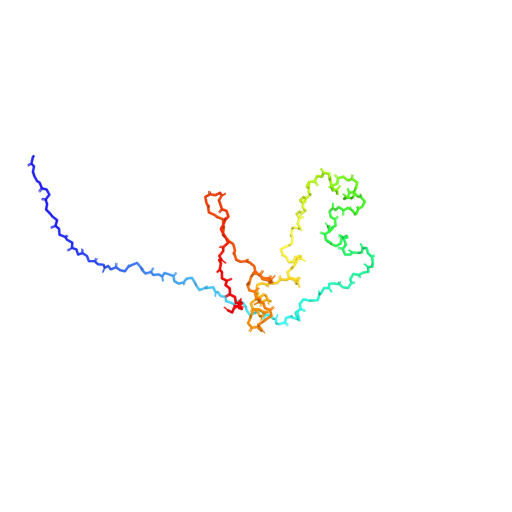. GLU A 1 106 ? -1.048 -18.985 -12.380 1.00 95.88 106 GLU A N 1
ATOM 838 C CA . GLU A 1 106 ? -1.847 -19.758 -13.341 1.00 95.88 106 GLU A CA 1
ATOM 839 C C . GLU A 1 106 ? -2.034 -21.172 -12.774 1.00 95.88 106 GLU A C 1
ATOM 841 O O . GLU A 1 106 ? -1.113 -21.727 -12.173 1.00 95.88 106 GLU A O 1
ATOM 846 N N . ASP A 1 107 ? -3.243 -21.725 -12.895 1.00 95.50 107 ASP A N 1
ATOM 847 C CA . ASP A 1 107 ? -3.592 -23.083 -12.443 1.00 95.50 107 ASP A CA 1
ATOM 848 C C . ASP A 1 107 ? -3.172 -23.413 -10.997 1.00 95.50 107 ASP A C 1
ATOM 850 O O . ASP A 1 107 ? -2.679 -24.498 -10.690 1.00 95.50 107 ASP A O 1
ATOM 854 N N . GLY A 1 108 ? -3.334 -22.457 -10.076 1.00 94.94 108 GLY A N 1
ATOM 855 C CA . GLY A 1 108 ? -2.988 -22.658 -8.663 1.00 94.94 108 GLY A CA 1
ATOM 856 C C . GLY A 1 108 ? -1.484 -22.612 -8.363 1.00 94.94 108 GLY A C 1
ATOM 857 O O . GLY A 1 108 ? -1.071 -22.862 -7.227 1.00 94.94 108 GLY A O 1
ATOM 858 N N . LYS A 1 109 ? -0.644 -22.276 -9.347 1.00 95.75 109 LYS A N 1
ATOM 859 C CA . LYS A 1 109 ? 0.809 -22.226 -9.194 1.00 95.75 109 LYS A CA 1
ATOM 860 C C . LYS A 1 109 ? 1.349 -20.825 -9.447 1.00 95.75 109 LYS A C 1
ATOM 862 O O . LYS A 1 109 ? 1.090 -20.205 -10.475 1.00 95.75 109 LYS A O 1
ATOM 867 N N . ARG A 1 110 ? 2.180 -20.352 -8.514 1.00 94.19 110 ARG A N 1
ATOM 868 C CA . ARG A 1 110 ? 2.978 -19.140 -8.700 1.00 94.19 110 ARG A CA 1
ATOM 869 C C . ARG A 1 110 ? 4.239 -19.455 -9.501 1.00 94.19 110 ARG A C 1
ATOM 871 O O . ARG A 1 110 ? 4.967 -20.389 -9.167 1.00 94.19 110 ARG A O 1
ATOM 878 N N . THR A 1 111 ? 4.531 -18.629 -10.496 1.00 93.44 111 THR A N 1
ATOM 879 C CA . THR A 1 111 ? 5.795 -18.629 -11.239 1.00 93.44 111 THR A CA 1
ATOM 880 C C . THR A 1 111 ? 6.412 -17.238 -11.206 1.00 93.44 111 THR A C 1
ATOM 882 O O . THR A 1 111 ? 5.735 -16.254 -11.509 1.00 93.44 111 THR A O 1
ATOM 885 N N . ASP A 1 112 ? 7.693 -17.156 -10.866 1.00 90.62 112 ASP A N 1
ATOM 886 C CA . ASP A 1 112 ? 8.446 -15.904 -10.918 1.00 90.62 112 ASP A CA 1
ATOM 887 C C . ASP A 1 112 ? 9.016 -15.735 -12.336 1.00 90.62 112 ASP A C 1
ATOM 889 O O . ASP A 1 112 ? 9.656 -16.643 -12.871 1.00 90.62 112 ASP A O 1
ATOM 893 N N . GLU A 1 113 ? 8.779 -14.583 -12.967 1.00 81.44 113 GLU A N 1
ATOM 894 C CA . GLU A 1 113 ? 9.421 -14.259 -14.240 1.00 81.44 113 GLU A CA 1
ATOM 895 C C . GLU A 1 113 ? 10.864 -13.845 -13.935 1.00 81.44 113 GLU A C 1
ATOM 897 O O . GLU A 1 113 ? 11.116 -12.742 -13.449 1.00 81.44 113 GLU A O 1
ATOM 902 N N . GLY A 1 114 ? 11.813 -14.752 -14.183 1.00 66.19 114 GLY A N 1
ATOM 903 C CA . GLY A 1 114 ? 13.247 -14.589 -13.912 1.00 66.19 114 GLY A CA 1
ATOM 904 C C . GLY A 1 114 ? 1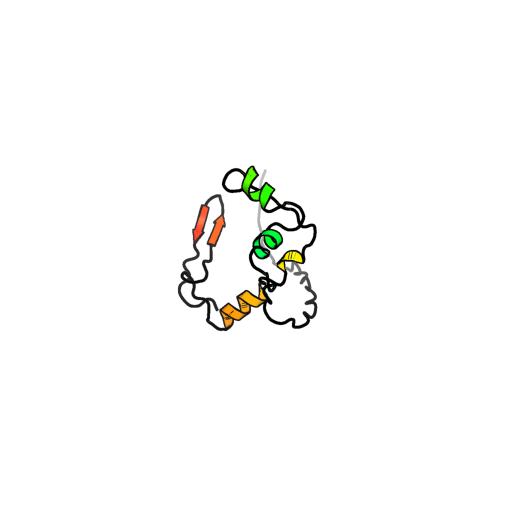3.942 -13.562 -14.810 1.00 66.19 114 GLY A C 1
ATOM 905 O O . GLY A 1 114 ? 14.918 -13.880 -15.484 1.00 66.19 114 GLY A O 1
ATOM 906 N N . ARG A 1 115 ? 13.434 -12.330 -14.847 1.00 69.00 115 ARG A N 1
ATOM 907 C CA . ARG A 1 115 ? 14.098 -11.196 -15.488 1.00 69.00 115 ARG A CA 1
ATOM 908 C C . ARG A 1 115 ? 15.183 -10.688 -14.544 1.00 69.00 115 ARG A C 1
ATOM 910 O O . ARG A 1 115 ? 14.920 -10.438 -13.372 1.00 69.00 115 ARG A O 1
ATOM 917 N N . ALA A 1 116 ? 16.396 -10.539 -15.060 1.00 67.19 116 ALA A N 1
ATOM 918 C CA . ALA A 1 116 ? 17.509 -9.920 -14.352 1.00 67.19 116 ALA A CA 1
ATOM 919 C C . ALA A 1 116 ? 17.852 -8.579 -15.014 1.00 67.19 116 ALA A C 1
ATOM 921 O O . ALA A 1 116 ? 17.716 -8.435 -16.228 1.00 67.19 116 ALA A O 1
ATOM 922 N N . GLY A 1 117 ? 18.309 -7.609 -14.220 1.00 74.62 117 GLY A N 1
ATOM 923 C CA . GLY A 1 117 ? 18.700 -6.281 -14.703 1.00 74.62 117 GLY A CA 1
ATOM 924 C C . GLY A 1 117 ? 17.684 -5.182 -14.387 1.00 74.62 117 GLY A C 1
ATOM 925 O O . GLY A 1 117 ? 16.771 -5.366 -13.580 1.00 74.62 117 GLY A O 1
ATOM 926 N N . ARG A 1 118 ? 17.887 -4.001 -14.980 1.00 76.88 118 ARG A N 1
ATOM 927 C CA . ARG A 1 118 ? 17.021 -2.834 -14.754 1.00 76.88 118 ARG A CA 1
ATOM 928 C C . ARG A 1 118 ? 15.623 -3.080 -15.316 1.00 76.88 118 ARG A C 1
ATOM 930 O O . ARG A 1 118 ? 15.481 -3.652 -16.394 1.00 76.88 118 ARG A O 1
ATOM 937 N N . ALA A 1 119 ? 14.611 -2.634 -14.579 1.00 73.12 119 ALA A N 1
ATOM 938 C CA . ALA A 1 119 ? 13.247 -2.585 -15.076 1.00 73.12 119 ALA A CA 1
ATOM 939 C C . ALA A 1 119 ? 13.094 -1.323 -15.929 1.00 73.12 119 ALA A C 1
ATOM 941 O O . ALA A 1 119 ? 12.934 -0.238 -15.381 1.00 73.12 119 ALA A O 1
ATOM 942 N N . THR A 1 120 ? 13.225 -1.472 -17.247 1.00 62.97 120 THR A N 1
ATOM 943 C CA . THR A 1 120 ? 13.071 -0.403 -18.249 1.00 62.97 120 THR A CA 1
ATOM 944 C C . THR A 1 120 ? 11.897 -0.685 -19.163 1.00 62.97 120 THR A C 1
ATOM 946 O O . THR A 1 120 ? 11.765 -1.871 -19.552 1.00 62.97 120 THR A O 1
#

Radius of gyration: 25.28 Å; chains: 1; bounding box: 42×62×72 Å

Organism: NCBI:txid233186

Sequence (120 aa):
AKSNARKAADASSREKKKAKCDVAKEKKKPDSEVPPFKDGEGLQWILGNSITQKDFFQDHWEKAPLHISRGDEGYYGNLFSRSLLERYAADGHIVFGSNLKACRYEDGKRTDEGRAGRAT